Protein AF-V7ANI9-F1 (afdb_monomer_lite)

Structure (mmCIF, N/CA/C/O backbone):
data_AF-V7ANI9-F1
#
_entry.id   AF-V7ANI9-F1
#
loop_
_atom_site.group_PDB
_atom_site.id
_atom_site.type_symbol
_atom_site.label_atom_id
_atom_site.label_alt_id
_atom_site.label_comp_id
_atom_site.label_asym_id
_atom_site.label_entity_id
_atom_site.label_seq_id
_atom_site.pdbx_PDB_ins_code
_atom_site.Cartn_x
_atom_site.Cartn_y
_atom_site.Cartn_z
_atom_site.occupancy
_atom_site.B_iso_or_equiv
_atom_site.auth_seq_id
_atom_site.auth_comp_id
_atom_site.auth_asym_id
_atom_site.auth_atom_id
_atom_site.pdbx_PDB_model_num
ATOM 1 N N . ASN A 1 1 ? 17.614 -27.260 -4.029 1.00 48.22 1 ASN A N 1
ATOM 2 C CA . ASN A 1 1 ? 17.482 -25.930 -3.394 1.00 48.22 1 ASN A CA 1
ATOM 3 C C . ASN A 1 1 ? 18.509 -24.885 -3.854 1.00 48.22 1 ASN A C 1
ATOM 5 O O . ASN A 1 1 ? 18.354 -23.742 -3.462 1.00 48.22 1 ASN A O 1
ATOM 9 N N . LEU A 1 2 ? 19.487 -25.200 -4.722 1.00 41.41 2 LEU A N 1
ATOM 10 C CA . LEU A 1 2 ? 20.351 -24.174 -5.342 1.00 41.41 2 LEU A CA 1
ATOM 11 C C . LEU A 1 2 ? 19.665 -23.381 -6.471 1.00 41.41 2 LEU A C 1
ATOM 13 O O . LEU A 1 2 ? 19.960 -22.205 -6.642 1.00 41.41 2 LEU A O 1
ATOM 17 N N . SER A 1 3 ? 18.739 -23.999 -7.213 1.00 47.72 3 SER A N 1
ATOM 18 C CA . SER A 1 3 ? 18.008 -23.343 -8.311 1.00 47.72 3 SER A CA 1
ATOM 19 C C . SER A 1 3 ? 17.224 -22.121 -7.833 1.00 47.72 3 SER A C 1
ATOM 21 O O . SER A 1 3 ? 17.344 -21.047 -8.405 1.00 47.72 3 SER A O 1
ATOM 23 N N . LYS A 1 4 ? 16.524 -22.262 -6.701 1.00 51.91 4 LYS A N 1
ATOM 24 C CA . LYS A 1 4 ? 15.733 -21.186 -6.101 1.00 51.91 4 LYS A CA 1
ATOM 25 C C . LYS A 1 4 ? 16.594 -20.003 -5.640 1.00 51.91 4 LYS A C 1
ATOM 27 O O . LYS A 1 4 ? 16.168 -18.871 -5.771 1.00 51.91 4 LYS A O 1
ATOM 32 N N . ILE A 1 5 ? 17.815 -20.254 -5.157 1.00 55.03 5 ILE A N 1
ATOM 33 C CA . ILE A 1 5 ? 18.756 -19.206 -4.712 1.00 55.03 5 ILE A CA 1
ATOM 34 C C . ILE A 1 5 ? 19.390 -18.483 -5.914 1.00 55.03 5 ILE A C 1
ATOM 36 O O . ILE A 1 5 ? 19.603 -17.273 -5.867 1.00 55.03 5 ILE A O 1
ATOM 40 N N . SER A 1 6 ? 19.674 -19.209 -7.001 1.00 55.53 6 SER A N 1
ATOM 41 C CA . SER A 1 6 ? 20.256 -18.653 -8.231 1.00 55.53 6 SER A CA 1
ATOM 42 C C . SER A 1 6 ? 19.274 -17.779 -9.018 1.00 55.53 6 SER A C 1
ATOM 44 O O . SER A 1 6 ? 19.687 -16.806 -9.645 1.00 55.53 6 SER A O 1
ATOM 46 N N . GLU A 1 7 ? 17.986 -18.121 -9.009 1.00 58.62 7 GLU A N 1
ATOM 47 C CA . GLU A 1 7 ? 16.938 -17.343 -9.684 1.00 58.62 7 GLU A CA 1
ATOM 48 C C . GLU A 1 7 ? 16.617 -16.048 -8.923 1.00 58.62 7 GLU A C 1
ATOM 50 O O . GLU A 1 7 ? 16.508 -14.987 -9.535 1.00 58.62 7 GLU A O 1
ATOM 55 N N . ASP A 1 8 ? 16.568 -16.108 -7.590 1.00 60.41 8 ASP A N 1
ATOM 56 C CA . ASP A 1 8 ? 16.244 -14.967 -6.717 1.00 60.41 8 ASP A CA 1
ATOM 57 C C . ASP A 1 8 ? 17.316 -13.858 -6.781 1.00 60.41 8 ASP A C 1
ATOM 59 O O . ASP A 1 8 ? 17.029 -12.657 -6.837 1.00 60.41 8 ASP A O 1
ATOM 63 N N . SER A 1 9 ? 18.584 -14.270 -6.879 1.00 66.94 9 SER A N 1
ATOM 64 C CA . SER A 1 9 ? 19.723 -13.359 -7.046 1.00 66.94 9 SER A CA 1
ATOM 65 C C . SER A 1 9 ? 19.817 -12.774 -8.461 1.00 66.94 9 SER A C 1
ATOM 67 O O . SER A 1 9 ? 20.173 -11.604 -8.616 1.00 66.94 9 SER A O 1
ATOM 69 N N . SER A 1 10 ? 19.425 -13.531 -9.493 1.00 75.75 10 SER A N 1
ATOM 70 C CA . SER A 1 10 ? 19.317 -13.012 -10.863 1.00 75.75 10 SER A CA 1
ATOM 71 C C . SER A 1 10 ? 18.201 -11.973 -10.987 1.00 75.75 10 SER A C 1
ATOM 73 O O . SER A 1 10 ? 18.401 -10.921 -11.593 1.00 75.75 10 SER A O 1
ATOM 75 N N . PHE A 1 11 ? 17.052 -12.226 -10.365 1.00 74.56 11 PHE A N 1
ATOM 76 C CA . PHE A 1 11 ? 15.894 -11.344 -10.438 1.00 74.56 11 PHE A CA 1
ATOM 77 C C . PHE A 1 11 ? 16.112 -10.019 -9.692 1.00 74.56 11 PHE A C 1
ATOM 79 O O . PHE A 1 11 ? 15.858 -8.945 -10.241 1.00 74.56 11 PHE A O 1
ATOM 86 N N . THR A 1 12 ? 16.685 -10.083 -8.486 1.00 79.50 12 THR A N 1
ATOM 87 C CA . THR A 1 12 ? 17.081 -8.896 -7.707 1.00 79.50 12 THR A CA 1
ATOM 88 C C . THR A 1 12 ? 18.023 -7.988 -8.503 1.00 79.50 12 THR A C 1
ATOM 90 O O . THR A 1 12 ? 17.843 -6.767 -8.550 1.00 79.50 12 THR A O 1
ATOM 93 N N . PHE A 1 13 ? 19.006 -8.585 -9.186 1.00 82.81 13 PHE A N 1
ATOM 94 C CA . PHE A 1 13 ? 19.941 -7.853 -10.038 1.00 82.81 13 PHE A CA 1
ATOM 95 C C . PHE A 1 13 ? 19.245 -7.186 -11.233 1.00 82.81 13 PHE A C 1
ATOM 97 O O . PHE A 1 13 ? 19.521 -6.025 -11.540 1.00 82.81 13 PHE A O 1
ATOM 104 N N . VAL A 1 14 ? 18.319 -7.892 -11.890 1.00 86.12 14 VAL A N 1
ATOM 105 C CA . VAL A 1 14 ? 17.567 -7.366 -13.041 1.00 86.12 14 VAL A CA 1
ATOM 106 C C . VAL A 1 14 ? 16.702 -6.168 -12.647 1.00 86.12 14 VAL A C 1
ATOM 108 O O . VAL A 1 14 ? 16.767 -5.146 -13.331 1.00 86.12 14 VAL A O 1
ATOM 111 N N . ILE A 1 15 ? 15.954 -6.246 -11.539 1.00 88.69 15 ILE A N 1
ATOM 112 C CA . ILE A 1 15 ? 15.130 -5.117 -11.075 1.00 88.69 15 ILE A CA 1
ATOM 113 C C . ILE A 1 15 ? 15.997 -3.916 -10.733 1.00 88.69 15 ILE A C 1
ATOM 115 O O . ILE A 1 15 ? 15.713 -2.808 -11.182 1.00 88.69 15 ILE A O 1
ATOM 119 N N . THR A 1 16 ? 17.049 -4.127 -9.939 1.00 90.62 16 THR A N 1
ATOM 120 C CA . THR A 1 16 ? 17.897 -3.027 -9.463 1.00 90.62 16 THR A CA 1
ATOM 121 C C . THR A 1 16 ? 18.480 -2.270 -10.652 1.00 90.62 16 THR A C 1
ATOM 123 O O . THR A 1 16 ? 18.351 -1.050 -10.737 1.00 90.62 16 THR A O 1
ATOM 126 N N . ARG A 1 17 ? 18.995 -3.004 -11.644 1.00 92.00 17 ARG A N 1
ATOM 127 C CA . ARG A 1 17 ? 19.531 -2.431 -12.880 1.00 92.00 17 ARG A CA 1
ATOM 128 C C . ARG A 1 17 ? 18.468 -1.719 -13.719 1.00 92.00 17 ARG A C 1
ATOM 130 O O . ARG A 1 17 ? 18.758 -0.695 -14.340 1.00 92.00 17 ARG A O 1
ATOM 137 N N . GLU A 1 18 ? 17.247 -2.252 -13.781 1.00 93.44 18 GLU A N 1
ATOM 138 C CA . GLU A 1 18 ? 16.138 -1.582 -14.463 1.00 93.44 18 GLU A CA 1
ATOM 139 C C . GLU A 1 18 ? 15.823 -0.235 -13.802 1.00 93.44 18 GLU A C 1
ATOM 141 O O . GLU A 1 18 ? 15.771 0.778 -14.501 1.00 93.44 18 GLU A O 1
ATOM 146 N N . LEU A 1 19 ? 15.685 -0.195 -12.474 1.00 95.56 19 LEU A N 1
ATOM 147 C CA . LEU A 1 19 ? 15.398 1.033 -11.729 1.00 95.56 19 LEU A CA 1
ATOM 148 C C . LEU A 1 19 ? 16.532 2.060 -11.853 1.00 95.56 19 LEU A C 1
ATOM 150 O O . LEU A 1 19 ? 16.263 3.228 -12.130 1.00 95.56 19 LEU A O 1
ATOM 154 N N . GLU A 1 20 ? 17.794 1.635 -11.741 1.00 96.19 20 GLU A N 1
ATOM 155 C CA . GLU A 1 20 ? 18.973 2.492 -11.955 1.00 96.19 20 GLU A CA 1
ATOM 156 C C . GLU A 1 20 ? 18.960 3.152 -13.333 1.00 96.19 20 GLU A C 1
ATOM 158 O O . GLU A 1 20 ? 19.248 4.345 -13.473 1.00 96.19 20 GLU A O 1
ATOM 163 N N . ARG A 1 21 ? 18.596 2.387 -14.366 1.00 95.75 21 ARG A N 1
ATOM 164 C CA . ARG A 1 21 ? 18.481 2.890 -15.736 1.00 95.75 21 ARG A CA 1
ATOM 165 C C . ARG A 1 21 ? 17.370 3.930 -15.857 1.00 95.75 21 ARG A C 1
ATOM 167 O O . ARG A 1 21 ? 17.575 4.958 -16.497 1.00 95.75 21 ARG A O 1
ATOM 174 N N . LEU A 1 22 ? 16.221 3.709 -15.216 1.00 97.06 22 LEU A N 1
ATOM 175 C CA . LEU A 1 22 ? 15.115 4.673 -15.209 1.00 97.06 22 LEU A CA 1
ATOM 176 C C . LEU A 1 22 ? 15.476 5.969 -14.475 1.00 97.06 22 LEU A C 1
ATOM 178 O O . LEU A 1 22 ? 15.129 7.052 -14.951 1.00 97.06 22 LEU A O 1
ATOM 182 N N . VAL A 1 23 ? 16.207 5.875 -13.362 1.00 97.19 23 VAL A N 1
ATOM 183 C CA . VAL A 1 23 ? 16.734 7.040 -12.636 1.00 97.19 23 VAL A CA 1
ATOM 184 C C . VAL A 1 23 ? 17.752 7.794 -13.491 1.00 97.19 23 VAL A C 1
ATOM 186 O O . VAL A 1 23 ? 17.644 9.009 -13.653 1.00 97.19 23 VAL A O 1
ATOM 189 N N . SER A 1 24 ? 18.691 7.078 -14.114 1.00 96.88 24 SER A N 1
ATOM 190 C CA . SER A 1 24 ? 19.716 7.662 -14.992 1.00 96.88 24 SER A CA 1
ATOM 191 C C . SER A 1 24 ? 19.098 8.405 -16.180 1.00 96.88 24 SER A C 1
ATOM 193 O O . SER A 1 24 ? 19.536 9.501 -16.533 1.00 96.88 24 SER A O 1
ATOM 195 N N . ASN A 1 25 ? 18.022 7.851 -16.745 1.00 96.25 25 ASN A N 1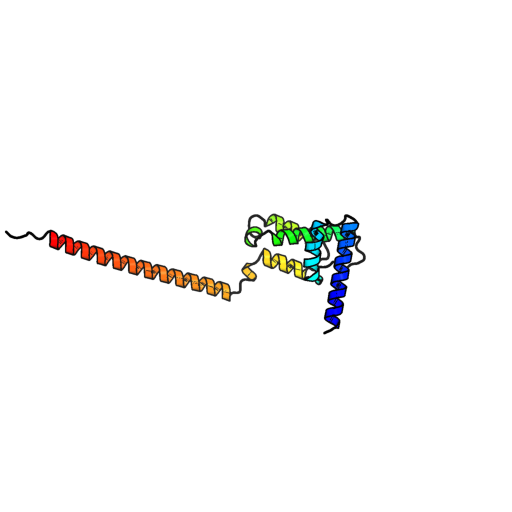
ATOM 196 C CA . ASN A 1 25 ? 17.267 8.446 -17.849 1.00 96.25 25 ASN A CA 1
ATOM 197 C C . ASN A 1 25 ? 16.260 9.522 -17.395 1.00 96.25 25 ASN A C 1
ATOM 199 O O . ASN A 1 25 ? 15.515 10.046 -18.222 1.00 96.25 25 ASN A O 1
ATOM 203 N N . LYS A 1 26 ? 16.233 9.881 -16.100 1.00 96.25 26 LYS A N 1
ATOM 204 C CA . LYS A 1 26 ? 15.320 10.874 -15.501 1.00 96.25 26 LYS A CA 1
ATOM 205 C C . LYS A 1 26 ? 13.833 10.542 -15.684 1.00 96.25 26 LYS A C 1
ATOM 207 O O . LYS A 1 26 ? 12.990 11.436 -15.731 1.00 96.25 26 LYS A O 1
ATOM 212 N N . HIS A 1 27 ? 13.507 9.258 -15.797 1.00 97.25 27 HIS A N 1
ATOM 213 C CA . HIS A 1 27 ? 12.133 8.758 -15.868 1.00 97.25 27 HIS A CA 1
ATOM 214 C C . HIS A 1 27 ? 11.593 8.305 -14.509 1.00 97.25 27 HIS A C 1
ATOM 216 O O . HIS A 1 27 ? 10.389 8.116 -14.373 1.00 97.25 27 HIS A O 1
ATOM 222 N N . LEU A 1 28 ? 12.468 8.152 -13.513 1.00 97.44 28 LEU A N 1
ATOM 223 C CA . LEU A 1 28 ? 12.120 7.829 -12.136 1.00 97.44 28 LEU A CA 1
ATOM 224 C C . LEU A 1 28 ? 12.914 8.734 -11.188 1.00 97.44 28 LEU A C 1
ATOM 226 O O . LEU A 1 28 ? 14.107 8.960 -11.393 1.00 97.44 28 LEU A O 1
ATOM 230 N N . ALA A 1 29 ? 12.263 9.259 -10.152 1.00 97.06 29 ALA A N 1
ATOM 231 C CA . ALA A 1 29 ? 12.942 10.052 -9.135 1.00 97.06 29 ALA A CA 1
ATOM 232 C C . ALA A 1 29 ? 13.866 9.165 -8.283 1.00 97.06 29 ALA A C 1
ATOM 234 O O . ALA A 1 29 ? 13.466 8.080 -7.859 1.00 97.06 29 ALA A O 1
ATOM 235 N N . LEU A 1 30 ? 15.083 9.641 -7.994 1.00 95.69 30 LEU A N 1
ATOM 236 C CA . LEU A 1 30 ? 16.075 8.902 -7.200 1.00 95.69 30 LEU A CA 1
ATOM 237 C C . LEU A 1 30 ? 15.521 8.475 -5.829 1.00 95.69 30 LEU A C 1
ATOM 239 O O . LEU A 1 30 ? 15.779 7.365 -5.378 1.00 95.69 30 LEU A O 1
ATOM 243 N N . GLU A 1 31 ? 14.708 9.326 -5.201 1.00 95.62 31 GLU A N 1
ATOM 244 C CA . GLU A 1 31 ? 14.057 9.054 -3.912 1.00 95.62 31 GLU A CA 1
ATOM 245 C C . GLU A 1 31 ? 13.112 7.841 -3.922 1.00 95.62 31 GLU A C 1
ATOM 247 O O . GLU A 1 31 ? 12.874 7.244 -2.876 1.00 95.62 31 GLU A O 1
ATOM 252 N N . ASN A 1 32 ? 12.586 7.453 -5.088 1.00 96.38 32 ASN A N 1
ATOM 253 C CA . ASN A 1 32 ? 11.693 6.301 -5.215 1.00 96.38 32 ASN A CA 1
ATOM 254 C C . ASN A 1 32 ? 12.467 4.988 -5.372 1.00 96.38 32 ASN A C 1
ATOM 256 O O . ASN A 1 32 ? 11.888 3.917 -5.205 1.00 96.38 32 ASN A O 1
ATOM 260 N N . MET A 1 33 ? 13.759 5.054 -5.710 1.00 95.06 33 MET A N 1
ATOM 261 C CA . MET A 1 33 ? 14.543 3.887 -6.105 1.00 95.06 33 MET A CA 1
ATOM 262 C C . MET A 1 33 ? 14.664 2.857 -4.982 1.00 95.06 33 MET A C 1
ATOM 264 O O . MET A 1 33 ? 14.391 1.685 -5.220 1.00 95.06 33 MET A O 1
ATOM 268 N N . SER A 1 34 ? 15.052 3.277 -3.774 1.00 94.56 34 SER A N 1
ATOM 269 C CA . SER A 1 34 ? 15.234 2.359 -2.642 1.00 94.56 34 SER A CA 1
ATOM 270 C C . SER A 1 34 ? 13.920 1.692 -2.246 1.00 94.56 34 SER A C 1
ATOM 272 O O . SER A 1 34 ? 13.862 0.472 -2.132 1.00 94.56 34 SER A O 1
ATOM 274 N N . LEU A 1 35 ? 12.846 2.480 -2.135 1.00 96.94 35 LEU A N 1
ATOM 275 C CA . LEU A 1 35 ? 11.507 1.986 -1.819 1.00 96.94 35 LEU A CA 1
ATOM 276 C C . LEU A 1 35 ? 11.043 0.923 -2.822 1.00 96.94 35 LEU A C 1
ATOM 278 O O . LEU A 1 35 ? 10.555 -0.135 -2.425 1.00 96.94 35 LEU A O 1
ATOM 282 N N . LEU A 1 36 ? 11.194 1.203 -4.117 1.00 97.38 36 LEU A N 1
ATOM 283 C CA . LEU A 1 36 ? 10.797 0.284 -5.179 1.00 97.38 36 LEU A CA 1
ATOM 284 C C . LEU A 1 36 ? 11.683 -0.960 -5.219 1.00 97.38 36 LEU A C 1
ATOM 286 O O . LEU A 1 36 ? 11.155 -2.057 -5.367 1.00 97.38 36 LEU A O 1
ATOM 290 N N . ALA A 1 37 ? 13.001 -0.814 -5.065 1.00 95.12 37 ALA A N 1
ATOM 291 C CA . ALA A 1 37 ? 13.926 -1.942 -5.042 1.00 95.12 37 ALA A CA 1
ATOM 292 C C . ALA A 1 37 ? 13.594 -2.895 -3.884 1.00 95.12 37 ALA A C 1
ATOM 294 O O . ALA A 1 37 ? 13.357 -4.081 -4.110 1.00 95.12 37 ALA A O 1
ATOM 295 N N . ASP A 1 38 ? 13.471 -2.365 -2.665 1.00 94.38 38 ASP A N 1
ATOM 296 C CA . ASP A 1 38 ? 13.143 -3.151 -1.473 1.00 94.38 38 ASP A CA 1
ATOM 297 C C . ASP A 1 38 ? 11.784 -3.849 -1.594 1.00 94.38 38 ASP A C 1
ATOM 299 O O . ASP A 1 38 ? 11.610 -4.986 -1.142 1.00 94.38 38 ASP A O 1
ATOM 303 N N . PHE A 1 39 ? 10.805 -3.167 -2.192 1.00 95.88 39 PHE A N 1
ATOM 304 C CA . PHE A 1 39 ? 9.473 -3.714 -2.405 1.00 95.88 39 PHE A CA 1
ATOM 305 C C . PHE A 1 39 ? 9.470 -4.829 -3.459 1.00 95.88 39 PHE A C 1
ATOM 307 O O . PHE A 1 39 ? 8.957 -5.917 -3.198 1.00 95.88 39 PHE A O 1
ATOM 314 N N . LEU A 1 40 ? 10.057 -4.593 -4.633 1.00 94.31 40 LEU A N 1
ATOM 315 C CA . LEU A 1 40 ? 10.016 -5.527 -5.761 1.00 94.31 40 LEU A CA 1
ATOM 316 C C . LEU A 1 40 ? 10.869 -6.779 -5.525 1.00 94.31 40 LEU A C 1
ATOM 318 O O . LEU A 1 40 ? 10.526 -7.843 -6.033 1.00 94.31 40 LEU A O 1
ATOM 322 N N . VAL A 1 41 ? 11.918 -6.692 -4.702 1.00 91.25 41 VAL A N 1
ATOM 323 C CA . VAL A 1 41 ? 12.661 -7.875 -4.232 1.00 91.25 41 VAL A CA 1
ATOM 324 C C . VAL A 1 41 ? 11.765 -8.796 -3.398 1.00 91.25 41 VAL A C 1
ATOM 326 O O . VAL A 1 41 ? 11.826 -10.013 -3.533 1.00 91.25 41 VAL A O 1
ATOM 329 N N . LYS A 1 42 ? 10.885 -8.235 -2.559 1.00 91.31 42 LYS A N 1
ATOM 330 C CA . LYS A 1 42 ? 9.939 -9.014 -1.736 1.00 91.31 42 LYS A CA 1
ATOM 331 C C . LYS A 1 42 ? 8.701 -9.459 -2.515 1.00 91.31 42 LYS A C 1
ATOM 333 O O . LYS A 1 42 ? 8.072 -10.455 -2.159 1.00 91.31 42 LYS A O 1
ATOM 338 N N . HIS A 1 43 ? 8.339 -8.710 -3.553 1.00 91.81 43 HIS A N 1
ATOM 339 C CA . HIS A 1 43 ? 7.129 -8.905 -4.348 1.00 91.81 43 HIS A CA 1
ATOM 340 C C . HIS A 1 43 ? 7.45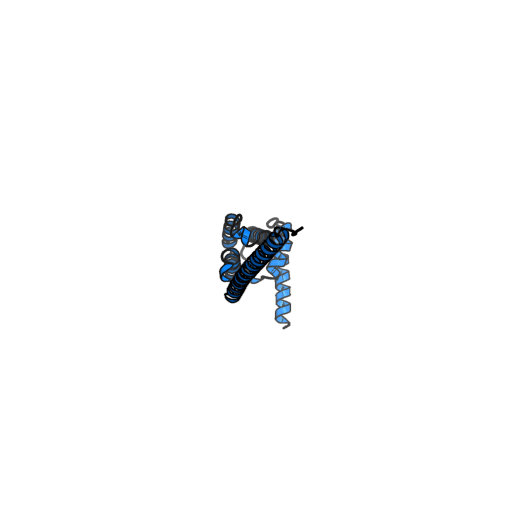5 -8.970 -5.846 1.00 91.81 43 HIS A C 1
ATOM 342 O O . HIS A 1 43 ? 7.019 -8.110 -6.616 1.00 91.81 43 HIS A O 1
ATOM 348 N N . PRO A 1 44 ? 8.190 -10.008 -6.282 1.00 89.62 44 PRO A N 1
ATOM 349 C CA . PRO A 1 44 ? 8.707 -10.100 -7.642 1.00 89.62 44 PRO A CA 1
ATOM 350 C C . PRO A 1 44 ? 7.613 -10.119 -8.714 1.00 89.62 44 PRO A C 1
ATOM 352 O O . PRO A 1 44 ? 7.803 -9.572 -9.798 1.00 89.62 44 PRO A O 1
ATOM 355 N N . SER A 1 45 ? 6.440 -10.682 -8.409 1.00 90.31 45 SER A N 1
ATOM 356 C CA . SER A 1 45 ? 5.315 -10.743 -9.350 1.00 90.31 45 SER A CA 1
ATOM 357 C C . SER A 1 45 ? 4.749 -9.369 -9.719 1.00 90.31 45 SER A C 1
ATOM 359 O O . SER A 1 45 ? 4.129 -9.233 -10.769 1.00 90.31 45 SER A O 1
ATOM 361 N N . VAL A 1 46 ? 4.990 -8.347 -8.890 1.00 92.44 46 VAL A N 1
ATOM 362 C CA . VAL A 1 46 ? 4.533 -6.972 -9.125 1.00 92.44 46 VAL A CA 1
ATOM 363 C C . VAL A 1 46 ? 5.461 -6.232 -10.096 1.00 92.44 46 VAL A C 1
ATOM 365 O O . VAL A 1 46 ? 5.081 -5.191 -10.614 1.00 92.44 46 VAL A O 1
ATOM 368 N N . GLY A 1 47 ? 6.663 -6.738 -10.384 1.00 91.19 47 GLY A N 1
ATOM 369 C CA . GLY A 1 47 ? 7.562 -6.119 -11.361 1.00 91.19 47 GLY A CA 1
ATOM 370 C C . GLY A 1 47 ? 6.990 -6.138 -12.782 1.00 91.19 47 GLY A C 1
ATOM 371 O O . GLY A 1 47 ? 6.301 -7.077 -13.181 1.00 91.19 47 GLY A O 1
ATOM 372 N N . LEU A 1 48 ? 7.298 -5.112 -13.581 1.00 90.38 48 LEU A N 1
ATOM 373 C CA . LEU A 1 48 ? 6.922 -5.101 -14.996 1.00 90.38 48 LEU A CA 1
ATOM 374 C C . LEU A 1 48 ? 7.839 -6.049 -15.776 1.00 90.38 48 LEU A C 1
ATOM 376 O O . LEU A 1 48 ? 9.026 -5.784 -15.939 1.00 90.38 48 LEU A O 1
ATOM 380 N N . THR A 1 49 ? 7.285 -7.145 -16.288 1.00 81.69 49 THR A N 1
ATOM 381 C CA . THR A 1 49 ? 8.042 -8.169 -17.032 1.00 81.69 49 THR A CA 1
ATOM 382 C C . THR A 1 49 ? 8.108 -7.912 -18.539 1.00 81.69 49 THR A C 1
ATOM 384 O O . THR A 1 49 ? 8.877 -8.561 -19.248 1.00 81.69 49 THR A O 1
ATOM 387 N N . ASP A 1 50 ? 7.323 -6.958 -19.045 1.00 81.75 50 ASP A N 1
ATOM 388 C CA . ASP A 1 50 ? 7.274 -6.636 -20.467 1.00 81.75 50 ASP A CA 1
ATOM 389 C C . ASP A 1 50 ? 8.457 -5.743 -20.883 1.00 81.75 50 ASP A C 1
ATOM 391 O O . ASP A 1 50 ? 8.555 -4.559 -20.537 1.00 81.75 50 ASP A O 1
ATOM 395 N N . ASN A 1 51 ? 9.370 -6.331 -21.656 1.00 77.44 51 ASN A N 1
ATOM 396 C CA . ASN A 1 51 ? 10.563 -5.671 -22.186 1.00 77.44 51 ASN A CA 1
ATOM 397 C C . ASN A 1 51 ? 10.290 -4.811 -23.429 1.00 77.44 51 ASN A C 1
ATOM 399 O O . ASN A 1 51 ? 11.193 -4.114 -23.886 1.00 77.44 51 ASN A O 1
ATOM 403 N N . THR A 1 52 ? 9.073 -4.840 -23.976 1.00 87.38 52 THR A N 1
ATOM 404 C CA . THR A 1 52 ? 8.678 -4.003 -25.120 1.00 87.38 52 THR A CA 1
ATOM 405 C C . THR A 1 52 ? 8.275 -2.586 -24.702 1.00 87.38 52 THR A C 1
ATOM 407 O O . THR A 1 52 ? 8.238 -1.674 -25.530 1.00 87.38 52 THR A O 1
ATOM 410 N N . LEU A 1 53 ? 8.015 -2.375 -23.408 1.00 90.19 53 LEU A N 1
ATOM 411 C CA . LEU A 1 53 ? 7.627 -1.081 -22.861 1.00 90.19 53 LEU A CA 1
ATOM 412 C C . LEU A 1 53 ? 8.806 -0.106 -22.843 1.00 90.19 53 LEU A C 1
ATOM 414 O O . LEU A 1 53 ? 9.886 -0.413 -22.337 1.00 90.19 53 LEU A O 1
ATOM 418 N N . SER A 1 54 ? 8.564 1.112 -23.329 1.00 93.88 54 SER A N 1
ATOM 419 C CA . SER A 1 54 ? 9.550 2.195 -23.264 1.00 93.88 54 SER A CA 1
ATOM 420 C C . SER A 1 54 ? 9.915 2.565 -21.822 1.00 93.88 54 SER A C 1
ATOM 422 O O . SER A 1 54 ? 9.080 2.500 -20.916 1.00 93.88 54 SER A O 1
ATOM 424 N N . ASP A 1 55 ? 11.132 3.068 -21.623 1.00 94.62 55 ASP A N 1
ATOM 425 C CA . ASP A 1 55 ? 11.600 3.535 -20.311 1.00 94.62 55 ASP A CA 1
ATOM 426 C C . ASP A 1 55 ? 10.723 4.638 -19.735 1.00 94.62 55 ASP A C 1
ATOM 428 O O . ASP A 1 55 ? 10.462 4.665 -18.538 1.00 94.62 55 ASP A O 1
ATOM 432 N N . ARG A 1 56 ? 10.214 5.524 -20.594 1.00 95.56 56 ARG A N 1
ATOM 433 C CA . ARG A 1 56 ? 9.290 6.576 -20.178 1.00 95.56 56 ARG A CA 1
ATOM 434 C C . ARG A 1 56 ? 8.012 5.985 -19.588 1.00 95.56 56 ARG A C 1
ATOM 436 O O . ARG A 1 56 ? 7.564 6.440 -18.542 1.00 95.56 56 ARG A O 1
ATOM 443 N N . TYR A 1 57 ? 7.445 4.968 -20.237 1.00 95.44 57 TYR A N 1
ATOM 444 C CA . TYR A 1 57 ? 6.257 4.277 -19.738 1.00 95.44 57 TYR A CA 1
ATOM 445 C C . TYR A 1 57 ? 6.540 3.569 -18.409 1.00 95.44 57 TYR A C 1
ATOM 447 O O . TYR A 1 57 ? 5.799 3.761 -17.447 1.00 95.44 57 TYR A O 1
ATOM 455 N N . LYS A 1 58 ? 7.637 2.802 -18.334 1.00 95.38 58 LYS A N 1
ATOM 456 C CA . LYS A 1 58 ? 8.044 2.108 -17.103 1.00 95.38 58 LYS A CA 1
ATOM 457 C C . LYS A 1 58 ? 8.286 3.091 -15.955 1.00 95.38 58 LYS A C 1
ATOM 459 O O . LYS A 1 58 ? 7.834 2.848 -14.844 1.00 95.38 58 LYS A O 1
ATOM 464 N N . GLY A 1 59 ? 8.936 4.222 -16.224 1.00 96.19 59 GLY A N 1
ATOM 465 C CA . GLY A 1 59 ? 9.171 5.274 -15.237 1.00 96.19 59 GLY A CA 1
ATOM 466 C C . GLY A 1 59 ? 7.882 5.855 -14.660 1.00 96.19 59 GLY A C 1
ATOM 467 O O . GLY A 1 59 ? 7.756 5.954 -13.440 1.00 96.19 59 GLY A O 1
ATOM 468 N N . PHE A 1 60 ? 6.889 6.153 -15.508 1.00 96.06 60 PHE A N 1
ATOM 469 C CA . PHE A 1 60 ? 5.567 6.581 -15.036 1.00 96.06 60 PHE A CA 1
ATOM 470 C C . PHE A 1 60 ? 4.879 5.501 -14.200 1.00 96.06 60 PHE A C 1
ATOM 472 O O . PHE A 1 60 ? 4.425 5.789 -13.097 1.00 96.06 60 PHE A O 1
ATOM 479 N N . ALA A 1 61 ? 4.863 4.258 -14.682 1.00 96.81 61 ALA A N 1
ATOM 480 C CA . ALA A 1 61 ? 4.242 3.146 -13.971 1.00 96.81 61 ALA A CA 1
ATOM 481 C C . ALA A 1 61 ? 4.846 2.950 -12.570 1.00 96.81 61 ALA A C 1
ATOM 483 O O . ALA A 1 61 ? 4.120 2.880 -11.579 1.00 96.81 61 ALA A O 1
ATOM 484 N N . TYR A 1 62 ? 6.179 2.912 -12.469 1.00 97.56 62 TYR A N 1
ATOM 485 C CA . TYR A 1 62 ? 6.866 2.778 -11.185 1.00 97.56 62 TYR A CA 1
ATOM 486 C C . TYR A 1 62 ? 6.730 4.015 -10.296 1.00 97.56 62 TYR A C 1
ATOM 488 O O . TYR A 1 62 ? 6.749 3.875 -9.077 1.00 97.56 62 TYR A O 1
ATOM 496 N N . THR A 1 63 ? 6.552 5.208 -10.867 1.00 97.94 63 THR A N 1
ATOM 497 C CA . THR A 1 63 ? 6.247 6.411 -10.080 1.00 97.94 63 THR A CA 1
ATOM 498 C C . THR A 1 63 ? 4.882 6.284 -9.407 1.00 97.94 63 THR A C 1
ATOM 500 O O . THR A 1 63 ? 4.812 6.428 -8.191 1.00 97.94 63 THR A O 1
ATOM 503 N N . CYS A 1 64 ? 3.834 5.897 -10.144 1.00 97.88 64 CYS A N 1
ATOM 504 C CA . CYS A 1 64 ? 2.512 5.654 -9.556 1.00 97.88 64 CYS A CA 1
ATOM 505 C C . CYS A 1 6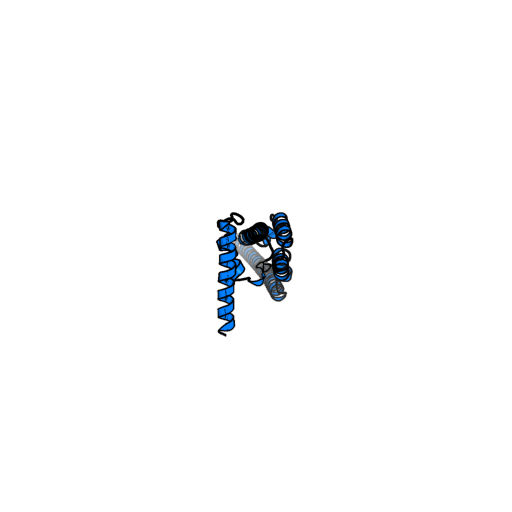4 ? 2.555 4.545 -8.492 1.00 97.88 64 CYS A C 1
ATOM 507 O O . CYS A 1 64 ? 1.946 4.669 -7.430 1.00 97.88 64 CYS A O 1
ATOM 509 N N . LEU A 1 65 ? 3.306 3.463 -8.741 1.00 98.06 65 LEU A N 1
ATOM 510 C CA . LEU A 1 65 ? 3.493 2.412 -7.739 1.00 98.06 65 LEU A CA 1
ATOM 511 C C . LEU A 1 65 ? 4.192 2.953 -6.483 1.00 98.06 65 LEU A C 1
ATOM 513 O O . LEU A 1 65 ? 3.760 2.653 -5.374 1.00 98.06 65 LEU A O 1
ATOM 517 N N . ALA A 1 66 ? 5.242 3.764 -6.633 1.00 98.06 66 ALA A N 1
ATOM 518 C CA . ALA A 1 66 ? 5.947 4.365 -5.504 1.00 98.06 66 ALA A CA 1
ATOM 519 C C . ALA A 1 66 ? 5.041 5.292 -4.683 1.00 98.06 66 ALA A C 1
ATOM 521 O O . ALA A 1 66 ? 5.104 5.258 -3.458 1.00 98.06 66 ALA A O 1
ATOM 522 N N . GLU A 1 67 ? 4.183 6.083 -5.329 1.00 98.25 67 GLU A N 1
ATOM 523 C CA . GLU A 1 67 ? 3.208 6.943 -4.649 1.00 98.25 67 GLU A CA 1
ATOM 524 C C . GLU A 1 67 ? 2.214 6.125 -3.819 1.00 98.25 67 GLU A C 1
ATOM 526 O O . GLU A 1 67 ? 2.036 6.405 -2.633 1.00 98.25 67 GLU A O 1
ATOM 531 N N . LEU A 1 68 ? 1.658 5.046 -4.384 1.00 97.75 68 LEU A N 1
ATOM 532 C CA . LEU A 1 68 ? 0.803 4.121 -3.636 1.00 97.75 68 LEU A CA 1
ATOM 533 C C . LEU A 1 68 ? 1.548 3.495 -2.446 1.00 97.75 68 LEU A C 1
ATOM 535 O O . LEU A 1 68 ? 1.005 3.412 -1.347 1.00 97.75 68 LEU A O 1
ATOM 539 N N . LEU A 1 69 ? 2.796 3.062 -2.637 1.00 97.25 69 LEU A N 1
ATOM 540 C CA . LEU A 1 69 ? 3.599 2.463 -1.567 1.00 97.25 69 LEU A CA 1
ATOM 541 C C . LEU A 1 69 ? 3.907 3.458 -0.444 1.00 97.25 69 LEU A C 1
ATOM 543 O O . LEU A 1 69 ? 3.773 3.102 0.726 1.00 97.25 69 LEU A O 1
ATOM 547 N N . LYS A 1 70 ? 4.275 4.699 -0.783 1.00 97.25 70 LYS A N 1
ATOM 548 C CA . LYS A 1 70 ? 4.482 5.773 0.199 1.00 97.25 70 LYS A CA 1
ATOM 549 C C . LYS A 1 70 ? 3.198 6.037 0.978 1.00 97.25 70 LYS A C 1
ATOM 551 O O . LYS A 1 70 ? 3.241 6.074 2.202 1.00 97.25 70 LYS A O 1
ATOM 556 N N . PHE A 1 71 ? 2.064 6.144 0.285 1.00 97.06 71 PHE A N 1
ATOM 557 C CA . PHE A 1 71 ? 0.760 6.339 0.914 1.00 97.06 71 PHE A CA 1
ATOM 558 C C . PHE A 1 71 ? 0.447 5.227 1.925 1.00 97.06 71 PHE A C 1
ATOM 560 O O . PHE A 1 71 ? 0.088 5.513 3.065 1.00 97.06 71 PHE A O 1
ATOM 567 N N . LEU A 1 72 ? 0.653 3.963 1.539 1.00 94.31 72 LEU A N 1
ATOM 568 C CA . LEU A 1 72 ? 0.438 2.803 2.410 1.00 94.31 72 LEU A CA 1
ATOM 569 C C . LEU A 1 72 ? 1.395 2.749 3.613 1.00 94.31 72 LEU A C 1
ATOM 571 O O . LEU A 1 72 ? 1.063 2.123 4.616 1.00 94.31 72 LEU A O 1
ATOM 575 N N . GLN A 1 73 ? 2.580 3.360 3.524 1.00 93.94 73 GLN A N 1
ATOM 576 C CA . GLN A 1 73 ? 3.529 3.445 4.640 1.00 93.94 73 GLN A CA 1
ATOM 577 C C . GLN A 1 73 ? 3.179 4.554 5.635 1.00 93.94 73 GLN A C 1
ATOM 579 O O . GLN A 1 73 ? 3.525 4.439 6.810 1.00 93.94 73 GLN A O 1
ATOM 584 N N . THR A 1 74 ? 2.533 5.626 5.176 1.00 94.69 74 THR A N 1
ATOM 585 C CA . THR A 1 74 ? 2.265 6.817 5.993 1.00 94.69 74 THR A CA 1
ATOM 586 C C . THR A 1 74 ? 0.851 6.874 6.561 1.00 94.69 74 THR A C 1
ATOM 588 O O . THR A 1 74 ? 0.638 7.596 7.531 1.00 94.69 74 THR A O 1
ATOM 591 N N . HIS A 1 75 ? -0.094 6.110 6.008 1.00 93.62 75 HIS A N 1
ATOM 592 C CA . HIS A 1 75 ? -1.494 6.119 6.433 1.00 93.62 75 HIS A CA 1
ATOM 593 C C . HIS A 1 75 ? -1.889 4.835 7.154 1.00 93.62 75 HIS A C 1
ATOM 595 O O . HIS A 1 75 ? -1.584 3.723 6.717 1.00 93.62 75 HIS A O 1
ATOM 601 N N . SER A 1 76 ? -2.632 4.986 8.249 1.00 88.44 76 SER A N 1
ATOM 602 C CA . SER A 1 76 ? -3.266 3.853 8.912 1.00 88.44 76 SER A CA 1
ATOM 603 C C . SER A 1 76 ? -4.502 3.391 8.136 1.00 88.44 76 SER A C 1
ATOM 605 O O . SER A 1 76 ? -5.107 4.144 7.374 1.00 88.44 76 SER A O 1
ATOM 607 N N . VAL A 1 77 ? -4.947 2.155 8.378 1.00 86.25 77 VAL A N 1
ATOM 608 C CA . VAL A 1 77 ? -6.201 1.642 7.796 1.00 86.25 77 VAL A CA 1
ATOM 609 C C . VAL A 1 77 ? -7.402 2.523 8.173 1.00 86.25 77 VAL A C 1
ATOM 611 O O . VAL A 1 77 ? -8.311 2.690 7.367 1.00 86.25 77 VAL A O 1
ATOM 614 N N . LEU A 1 78 ? -7.401 3.126 9.368 1.00 84.94 78 LEU A N 1
ATOM 615 C CA . LEU A 1 78 ? -8.468 4.037 9.793 1.00 84.94 78 LEU A CA 1
ATOM 616 C C . LEU A 1 78 ? -8.488 5.322 8.959 1.00 84.94 78 LEU A C 1
ATOM 618 O O . LEU A 1 78 ? -9.567 5.775 8.584 1.00 84.94 78 LEU A O 1
ATOM 622 N N . ASP A 1 79 ? -7.319 5.862 8.607 1.00 88.88 79 ASP A N 1
ATOM 623 C CA . ASP A 1 79 ? -7.222 7.051 7.751 1.00 88.88 79 ASP A CA 1
ATOM 624 C C . ASP A 1 79 ? -7.756 6.754 6.346 1.00 88.88 79 ASP A C 1
ATOM 626 O O . ASP A 1 79 ? -8.496 7.557 5.777 1.00 88.88 79 ASP A O 1
ATOM 630 N N . VAL A 1 80 ? -7.451 5.567 5.809 1.00 90.56 80 VAL A N 1
ATOM 631 C CA . VAL A 1 80 ? -7.932 5.114 4.491 1.00 90.56 80 VAL A CA 1
ATOM 632 C C . VAL A 1 80 ? -9.443 4.875 4.463 1.00 90.56 80 VAL A C 1
ATOM 634 O O . VAL A 1 80 ? -10.086 5.102 3.440 1.00 90.56 80 VAL A O 1
ATOM 637 N N . LEU A 1 81 ? -10.036 4.441 5.576 1.00 85.75 81 LEU A N 1
ATOM 638 C CA . LEU A 1 81 ? -11.493 4.341 5.708 1.00 85.75 81 LEU A CA 1
ATOM 639 C C . LEU A 1 81 ? -12.169 5.701 5.939 1.00 85.75 81 LEU A C 1
ATOM 641 O O . LEU A 1 81 ? -13.381 5.815 5.764 1.00 85.75 81 LEU A O 1
ATOM 645 N N . GLY A 1 82 ? -11.401 6.709 6.351 1.00 87.31 82 GLY A N 1
ATOM 646 C CA . GLY A 1 82 ? -11.881 8.039 6.696 1.00 87.31 82 GLY A CA 1
ATOM 647 C C . GLY A 1 82 ? -11.362 9.113 5.745 1.00 87.31 82 GLY A C 1
ATOM 648 O O . GLY A 1 82 ? -11.755 9.187 4.581 1.00 87.31 82 GLY A O 1
ATOM 649 N N . SER A 1 83 ? -10.509 9.993 6.272 1.00 90.62 83 SER A N 1
ATOM 650 C CA . SER A 1 83 ? -10.089 11.237 5.615 1.00 90.62 83 SER A CA 1
ATOM 651 C C . SER A 1 83 ? -9.317 11.037 4.313 1.00 90.62 83 SER A C 1
ATOM 653 O O . SER A 1 83 ? -9.432 11.866 3.415 1.00 90.62 83 SER A O 1
ATOM 655 N N . SER A 1 84 ? -8.562 9.946 4.192 1.00 94.69 84 SER A N 1
ATOM 656 C CA . SER A 1 84 ? -7.676 9.687 3.050 1.00 94.69 84 SER A CA 1
ATOM 657 C C . SER A 1 84 ? -8.280 8.706 2.040 1.00 94.69 84 SER A C 1
ATOM 659 O O . SER A 1 84 ? -7.603 8.282 1.104 1.00 94.69 84 SER A O 1
ATOM 661 N N . HIS A 1 85 ? -9.564 8.358 2.190 1.00 92.44 85 HIS A N 1
ATOM 662 C CA . HIS A 1 85 ? -10.254 7.413 1.310 1.00 92.44 85 HIS A CA 1
ATOM 663 C C . HIS A 1 85 ? -10.178 7.814 -0.167 1.00 92.44 85 HIS A C 1
ATOM 665 O O . HIS A 1 85 ? -9.825 7.003 -1.022 1.00 92.44 85 HIS A O 1
ATOM 671 N N . SER A 1 86 ? -10.490 9.077 -0.476 1.00 95.19 86 SER A N 1
ATOM 672 C CA . SER A 1 86 ? -10.511 9.555 -1.862 1.00 95.19 86 SER A CA 1
ATOM 673 C C . SER A 1 86 ? -9.128 9.501 -2.509 1.00 95.19 86 SER A C 1
ATOM 675 O O . SER A 1 86 ? -9.018 9.113 -3.667 1.00 95.19 86 SER A O 1
ATOM 677 N N . GLU A 1 87 ? -8.081 9.876 -1.773 1.00 96.94 87 GLU A N 1
ATOM 678 C CA . GLU A 1 87 ? -6.700 9.843 -2.264 1.00 96.94 87 GLU A CA 1
ATOM 679 C C . GLU A 1 87 ? -6.256 8.406 -2.547 1.00 96.94 87 GLU A C 1
ATOM 681 O O . GLU A 1 87 ? -5.761 8.110 -3.634 1.00 96.94 87 GLU A O 1
ATOM 686 N N . PHE A 1 88 ? -6.531 7.485 -1.619 1.00 96.62 88 PHE A N 1
ATOM 687 C CA . PHE A 1 88 ? -6.235 6.067 -1.800 1.00 96.62 88 PHE A CA 1
ATOM 688 C C . PHE A 1 88 ? -6.900 5.479 -3.052 1.00 96.62 88 PHE A C 1
ATOM 690 O O . PHE A 1 88 ? -6.269 4.740 -3.811 1.00 96.62 88 PHE A O 1
ATOM 697 N N . VAL A 1 89 ? -8.176 5.807 -3.280 1.00 94.56 89 VAL A N 1
ATOM 698 C CA . VAL A 1 89 ? -8.934 5.326 -4.441 1.00 94.56 89 VAL A CA 1
ATOM 699 C C . VAL A 1 89 ? -8.344 5.851 -5.752 1.00 94.56 89 VAL A C 1
ATOM 701 O O . VAL A 1 89 ? -8.250 5.085 -6.712 1.00 94.56 89 VAL A O 1
ATOM 704 N N . GLU A 1 90 ? -7.926 7.117 -5.811 1.00 97.00 90 GLU A N 1
ATOM 705 C CA . GLU A 1 90 ? -7.272 7.672 -7.004 1.00 97.00 90 GLU A CA 1
ATOM 706 C C . GLU A 1 90 ? -5.902 7.023 -7.255 1.00 97.00 90 GLU A C 1
ATOM 708 O O . GLU A 1 90 ? -5.654 6.554 -8.367 1.00 97.00 90 GLU A O 1
ATOM 713 N N . LEU A 1 91 ? -5.072 6.853 -6.219 1.00 97.19 91 LEU A N 1
ATOM 714 C CA . LEU A 1 91 ? -3.787 6.150 -6.336 1.00 97.19 91 LEU A CA 1
ATOM 715 C C . LEU A 1 91 ? -3.963 4.713 -6.848 1.00 97.19 91 LEU A C 1
ATOM 717 O O . LEU A 1 91 ? -3.244 4.267 -7.745 1.00 97.19 91 LEU A O 1
ATOM 721 N N . LEU A 1 92 ? -4.956 3.979 -6.334 1.00 95.50 92 LEU A N 1
ATOM 722 C CA . LEU A 1 92 ? -5.273 2.639 -6.833 1.00 95.50 92 LEU A CA 1
ATOM 723 C C . LEU A 1 92 ? -5.712 2.652 -8.299 1.00 95.50 92 LEU A C 1
ATOM 725 O O . LEU A 1 92 ? -5.315 1.762 -9.055 1.00 95.50 92 LEU A O 1
ATOM 729 N N . LYS A 1 93 ? -6.534 3.623 -8.714 1.00 95.00 93 LYS A N 1
ATOM 730 C CA . LYS A 1 93 ? -6.957 3.754 -10.117 1.00 95.00 93 LYS A CA 1
ATOM 731 C C . LYS A 1 93 ? -5.765 3.991 -11.031 1.00 95.00 93 LYS A C 1
ATOM 733 O O . LYS A 1 93 ? -5.702 3.351 -12.079 1.00 95.00 93 LYS A O 1
ATOM 738 N N . ASP A 1 94 ? -4.836 4.857 -10.642 1.00 95.75 94 ASP A N 1
ATOM 739 C CA . ASP A 1 94 ? -3.649 5.159 -11.439 1.00 95.75 94 ASP A CA 1
ATOM 740 C C . ASP A 1 94 ? -2.752 3.934 -11.588 1.00 95.75 94 ASP A C 1
ATOM 742 O O . ASP A 1 94 ? -2.421 3.546 -12.710 1.00 95.75 94 ASP A O 1
ATOM 746 N N . VAL A 1 95 ? -2.456 3.233 -10.490 1.00 96.00 95 VAL A N 1
ATOM 747 C CA . VAL A 1 95 ? -1.649 2.004 -10.535 1.00 96.00 95 VAL A CA 1
ATOM 748 C C . VAL A 1 95 ? -2.340 0.905 -11.358 1.00 96.00 95 VAL A C 1
ATOM 750 O O . VAL A 1 95 ? -1.681 0.192 -12.117 1.00 96.00 95 VAL A O 1
ATOM 753 N N . ARG A 1 96 ? -3.675 0.803 -11.305 1.00 94.38 96 ARG A N 1
ATOM 754 C CA . ARG A 1 96 ? -4.465 -0.174 -12.083 1.00 94.38 96 ARG A CA 1
ATOM 755 C C . ARG A 1 96 ? -4.448 0.041 -13.597 1.00 94.38 96 ARG A C 1
ATOM 757 O O . ARG A 1 96 ? -4.836 -0.876 -14.326 1.00 94.38 96 ARG A O 1
ATOM 764 N N . ARG A 1 97 ? -4.023 1.211 -14.086 1.00 92.81 97 ARG A N 1
ATOM 765 C CA . ARG A 1 97 ? -3.858 1.458 -15.532 1.00 92.81 97 ARG A CA 1
ATOM 766 C C . ARG A 1 97 ? -2.680 0.691 -16.121 1.00 92.81 97 ARG A C 1
ATOM 768 O O . ARG A 1 97 ? -2.633 0.494 -17.333 1.00 92.81 97 ARG A O 1
ATOM 775 N N . PHE A 1 98 ? -1.752 0.251 -15.278 1.00 93.44 98 PHE A N 1
ATOM 776 C CA . PHE A 1 98 ? -0.553 -0.460 -15.687 1.00 93.44 98 PHE A CA 1
ATOM 777 C C . PHE A 1 98 ? -0.715 -1.974 -15.523 1.00 93.44 98 PHE A C 1
ATOM 779 O O . PHE A 1 98 ? -1.605 -2.473 -14.836 1.00 93.44 98 PHE A O 1
ATOM 786 N N . SER A 1 99 ? 0.172 -2.729 -16.166 1.00 89.12 99 SER A N 1
ATOM 787 C CA . SER A 1 99 ? 0.173 -4.195 -16.185 1.00 89.12 99 SER A CA 1
ATOM 788 C C . SER A 1 99 ? 0.798 -4.816 -14.928 1.00 89.12 99 SER A C 1
ATOM 790 O O . SER A 1 99 ? 1.476 -5.836 -15.018 1.00 89.12 99 SER A O 1
ATOM 792 N N . PHE A 1 100 ? 0.606 -4.186 -13.769 1.00 93.62 100 PHE A N 1
ATOM 793 C CA . PHE A 1 100 ? 1.031 -4.733 -12.485 1.00 93.62 100 PHE A CA 1
ATOM 794 C C . PHE A 1 100 ? 0.168 -5.934 -12.075 1.00 93.62 100 PHE A C 1
ATOM 796 O O . PHE A 1 100 ? -0.945 -6.126 -12.577 1.00 93.62 100 PHE A O 1
ATOM 803 N N . ASP A 1 101 ? 0.681 -6.738 -11.143 1.00 93.62 101 ASP A N 1
ATOM 804 C CA . ASP A 1 101 ? -0.013 -7.907 -10.600 1.00 93.62 101 ASP A CA 1
ATOM 805 C C . ASP A 1 101 ? -1.383 -7.521 -10.016 1.00 93.62 101 ASP A C 1
ATOM 807 O O . ASP A 1 101 ? -1.494 -6.866 -8.973 1.00 93.62 101 ASP A O 1
ATOM 811 N N . ARG A 1 102 ? -2.447 -7.952 -10.702 1.00 92.12 102 ARG A N 1
ATOM 812 C CA . ARG A 1 102 ? -3.830 -7.665 -10.306 1.00 92.12 102 ARG A CA 1
ATOM 813 C C . ARG A 1 102 ? -4.209 -8.346 -8.995 1.00 92.12 102 ARG A C 1
ATOM 815 O O . ARG A 1 102 ? -4.937 -7.757 -8.209 1.00 92.12 102 ARG A O 1
ATOM 822 N N . VAL A 1 103 ? -3.689 -9.545 -8.733 1.00 93.69 103 VAL A N 1
ATOM 823 C CA . VAL A 1 103 ? -3.977 -10.291 -7.500 1.00 93.69 103 VAL A CA 1
ATOM 824 C C . VAL A 1 103 ? -3.379 -9.563 -6.300 1.00 93.69 103 VAL A C 1
ATOM 826 O O . VAL A 1 103 ? -4.030 -9.438 -5.260 1.00 93.69 103 VAL A O 1
ATOM 829 N N . TRP A 1 104 ? -2.161 -9.039 -6.447 1.00 94.50 104 TRP A N 1
ATOM 830 C CA . TRP A 1 104 ? -1.541 -8.213 -5.418 1.00 94.50 104 TRP A CA 1
ATOM 831 C C . TRP A 1 104 ? -2.342 -6.927 -5.169 1.00 94.50 104 TRP A C 1
ATOM 833 O O . TRP A 1 104 ? -2.659 -6.636 -4.011 1.00 94.50 104 TRP A O 1
ATOM 843 N N . LEU A 1 105 ? -2.727 -6.205 -6.230 1.00 94.56 105 LEU A N 1
ATOM 844 C CA . LEU A 1 105 ? -3.518 -4.970 -6.130 1.00 94.56 105 LEU A CA 1
ATOM 845 C C . LEU A 1 105 ? -4.886 -5.194 -5.479 1.00 94.56 105 LEU A C 1
ATOM 847 O O . LEU A 1 105 ? -5.266 -4.448 -4.579 1.00 94.56 105 LEU A O 1
ATOM 851 N N . ASP A 1 106 ? -5.598 -6.249 -5.866 1.00 92.62 106 ASP A N 1
ATOM 852 C CA . ASP A 1 106 ? -6.884 -6.606 -5.260 1.00 92.62 106 ASP A CA 1
ATOM 853 C C . ASP A 1 106 ? -6.713 -6.982 -3.782 1.00 92.62 106 ASP A C 1
ATOM 855 O O . ASP A 1 106 ? -7.570 -6.698 -2.945 1.00 92.62 106 ASP A O 1
ATOM 859 N N . GLY A 1 107 ? -5.575 -7.587 -3.427 1.00 91.56 107 GLY A N 1
ATOM 860 C CA . GLY A 1 107 ? -5.202 -7.833 -2.040 1.00 91.56 107 GLY A CA 1
ATOM 861 C C . GLY A 1 107 ? -4.986 -6.544 -1.242 1.00 91.56 107 GLY A C 1
ATOM 862 O O . GLY A 1 107 ? -5.414 -6.471 -0.090 1.00 91.56 107 GLY A O 1
ATOM 863 N N . VAL A 1 108 ? -4.331 -5.538 -1.830 1.00 91.81 108 VAL A N 1
ATOM 864 C CA . VAL A 1 108 ? -4.143 -4.211 -1.217 1.00 91.81 108 VAL A CA 1
ATOM 865 C C . VAL A 1 108 ? -5.491 -3.528 -1.006 1.00 91.81 108 VAL A C 1
ATOM 867 O O . VAL A 1 108 ? -5.791 -3.129 0.116 1.00 91.81 108 VAL A O 1
ATOM 870 N N . GLU A 1 109 ? -6.325 -3.466 -2.044 1.00 91.56 109 GLU A N 1
ATOM 871 C CA . GLU A 1 109 ? -7.659 -2.866 -1.968 1.00 91.56 109 GLU A CA 1
ATOM 872 C C . GLU A 1 109 ? -8.527 -3.560 -0.913 1.00 91.56 109 GLU A C 1
ATOM 874 O O . GLU A 1 109 ? -9.124 -2.895 -0.069 1.00 91.56 109 GLU A O 1
ATOM 879 N N . ARG A 1 110 ? -8.541 -4.900 -0.885 1.00 88.75 110 ARG A N 1
ATOM 880 C CA . ARG A 1 110 ? -9.321 -5.658 0.102 1.00 88.75 110 ARG A CA 1
ATOM 881 C C . ARG A 1 110 ? -8.863 -5.392 1.532 1.00 88.75 110 ARG A C 1
ATOM 883 O O . ARG A 1 110 ? -9.704 -5.203 2.404 1.00 88.75 110 ARG A O 1
ATOM 890 N N . ARG A 1 111 ? -7.548 -5.372 1.779 1.00 85.62 111 ARG A N 1
ATOM 891 C CA . ARG A 1 111 ? -6.992 -5.088 3.113 1.00 85.62 111 ARG A CA 1
ATOM 892 C C . ARG A 1 111 ? -7.312 -3.671 3.580 1.00 85.62 111 ARG A C 1
ATOM 894 O O . ARG A 1 111 ? -7.591 -3.483 4.759 1.00 85.62 111 ARG A O 1
ATOM 901 N N . ALA A 1 112 ? -7.259 -2.705 2.669 1.00 84.19 112 ALA A N 1
ATOM 902 C CA . ALA A 1 112 ? -7.434 -1.296 2.988 1.00 84.19 112 ALA A CA 1
ATOM 903 C C . ALA A 1 112 ? -8.911 -0.884 3.116 1.00 84.19 112 ALA A C 1
ATOM 905 O O . ALA A 1 112 ? -9.262 -0.169 4.048 1.00 84.19 112 ALA A O 1
ATOM 906 N N . LEU A 1 113 ? -9.785 -1.354 2.217 1.00 82.06 113 LEU A N 1
ATOM 907 C CA . LEU A 1 113 ? -11.200 -0.953 2.165 1.00 82.06 113 LEU A CA 1
ATOM 908 C C . LEU A 1 113 ? -12.140 -1.907 2.900 1.00 82.06 113 LEU A C 1
ATOM 910 O O . LEU A 1 113 ? -13.228 -1.508 3.307 1.00 82.06 113 LEU A O 1
ATOM 914 N N . PHE A 1 114 ? -11.734 -3.162 3.090 1.00 76.50 114 PHE A N 1
ATOM 915 C CA . PHE A 1 114 ? -12.549 -4.177 3.754 1.00 76.50 114 PHE A CA 1
ATOM 916 C C . PHE A 1 114 ? -11.775 -4.909 4.859 1.00 76.50 114 PHE A C 1
ATOM 918 O O . PHE A 1 114 ? -11.744 -6.145 4.876 1.00 76.50 114 PHE A O 1
ATOM 925 N N . PRO A 1 115 ? -11.179 -4.193 5.832 1.00 63.88 115 PRO A N 1
ATOM 926 C CA . PRO A 1 115 ? -10.432 -4.837 6.912 1.00 63.88 115 PRO A CA 1
ATOM 927 C C . PRO A 1 115 ? -11.317 -5.766 7.757 1.00 63.88 115 PRO A C 1
ATOM 929 O O . PRO A 1 115 ? -10.835 -6.761 8.295 1.00 63.88 115 PRO A O 1
ATOM 932 N N . GLY A 1 116 ? -12.630 -5.502 7.807 1.00 57.72 116 GLY A N 1
ATOM 933 C CA . GLY A 1 116 ? -13.618 -6.347 8.481 1.00 57.72 116 GLY A CA 1
ATOM 934 C C . GLY A 1 116 ? -13.742 -7.770 7.921 1.00 57.72 116 GLY A C 1
ATOM 935 O O . GLY A 1 116 ? -14.121 -8.662 8.667 1.00 57.72 116 GLY A O 1
ATOM 936 N N . LEU A 1 117 ? -13.367 -8.015 6.657 1.00 56.00 117 LEU A N 1
ATOM 937 C CA . LEU A 1 117 ? -13.347 -9.365 6.065 1.00 56.00 117 LEU A CA 1
ATOM 938 C C . LEU A 1 117 ? -12.101 -10.181 6.456 1.00 56.00 117 LEU A C 1
ATOM 940 O O . LEU A 1 117 ? -12.036 -11.373 6.166 1.00 56.00 117 LEU A O 1
ATOM 944 N N . LEU A 1 118 ? -11.098 -9.547 7.072 1.00 54.09 118 LEU A N 1
ATOM 945 C CA . LEU A 1 118 ? -9.852 -10.185 7.518 1.00 54.09 118 LEU A CA 1
ATOM 946 C C . LEU A 1 118 ? -9.802 -10.407 9.028 1.00 54.09 118 LEU A C 1
ATOM 948 O O . LEU A 1 118 ? -8.953 -11.157 9.512 1.00 54.09 118 LEU A O 1
ATOM 952 N N . LEU A 1 119 ? -10.699 -9.764 9.776 1.00 57.84 119 LEU A N 1
ATOM 953 C CA . LEU A 1 119 ? -10.905 -10.081 11.178 1.00 57.84 119 LEU A CA 1
ATOM 954 C C . LEU A 1 119 ? -11.553 -11.461 11.247 1.00 57.84 119 LEU A C 1
ATOM 956 O O . LEU A 1 119 ? -12.705 -11.641 10.865 1.00 57.84 119 LEU A O 1
ATOM 960 N N . SER A 1 120 ? -10.777 -12.441 11.712 1.00 66.81 120 SER A N 1
ATOM 961 C CA . SER A 1 120 ? -11.292 -13.771 12.025 1.00 66.81 120 SER A CA 1
ATOM 962 C C . SER A 1 120 ? -12.525 -13.640 12.916 1.00 66.81 120 SER A C 1
ATOM 964 O O . SER A 1 120 ? -12.516 -12.873 13.884 1.00 66.81 120 SER A O 1
ATOM 966 N N . GLU A 1 121 ? -13.563 -14.418 12.621 1.00 65.12 121 GLU A N 1
ATOM 967 C CA . GLU A 1 121 ? -14.751 -14.519 13.465 1.00 65.12 121 GLU A CA 1
ATOM 968 C C . GLU A 1 121 ? -14.379 -14.853 14.922 1.00 65.12 121 GLU A C 1
ATOM 970 O O . GLU A 1 121 ? -14.986 -14.324 15.846 1.00 65.12 121 GLU A O 1
ATOM 975 N N . ASP A 1 122 ? -13.285 -15.594 15.140 1.00 73.44 122 ASP A N 1
ATOM 976 C CA . ASP A 1 122 ? -12.710 -15.864 16.466 1.00 73.44 122 ASP A CA 1
ATOM 977 C C . ASP A 1 122 ? -12.220 -14.591 17.184 1.00 73.44 122 ASP A C 1
ATOM 979 O O . ASP A 1 122 ? -12.439 -14.421 18.383 1.00 73.44 122 ASP A O 1
ATOM 983 N N . ALA A 1 123 ? -11.598 -13.650 16.465 1.00 75.62 123 ALA A N 1
ATOM 984 C CA . ALA A 1 123 ? -11.145 -12.386 17.047 1.00 75.62 123 ALA A CA 1
ATOM 985 C C . ALA A 1 123 ? -12.335 -11.490 17.426 1.00 75.62 123 ALA A C 1
ATOM 987 O O . ALA A 1 123 ? -12.349 -10.895 18.506 1.00 75.62 123 ALA A O 1
ATOM 988 N N . LEU A 1 124 ? -13.361 -11.445 16.570 1.00 80.06 124 LEU A N 1
ATOM 989 C CA . LEU A 1 124 ? -14.610 -10.734 16.845 1.00 80.06 124 LEU A CA 1
ATOM 990 C C . LEU A 1 124 ? -15.374 -11.354 18.019 1.00 80.06 124 LEU A C 1
ATOM 992 O O . LEU A 1 124 ? -15.842 -10.624 18.894 1.00 80.06 124 LEU A O 1
ATOM 996 N N . GLN A 1 125 ? -15.447 -12.684 18.094 1.00 79.50 125 GLN A N 1
ATOM 997 C CA . GLN A 1 125 ? -16.067 -13.373 19.222 1.00 79.50 125 GLN A CA 1
ATOM 998 C C . GLN A 1 125 ? -15.307 -13.141 20.527 1.00 79.50 125 GLN A C 1
ATOM 1000 O O . GLN A 1 125 ? -15.941 -12.857 21.540 1.00 79.50 125 GLN A O 1
ATOM 1005 N N . LYS A 1 126 ? -13.969 -13.167 20.524 1.00 83.88 126 LYS A N 1
ATOM 1006 C CA . LYS A 1 126 ? -13.157 -12.866 21.718 1.00 83.88 126 LYS A CA 1
ATOM 1007 C C . LYS A 1 126 ? -13.342 -11.437 22.216 1.00 83.88 126 LYS A C 1
ATOM 1009 O O . LYS A 1 126 ? -13.438 -11.226 23.427 1.00 83.88 126 LYS A O 1
ATOM 1014 N N . VAL A 1 127 ? -13.423 -10.466 21.305 1.00 87.44 127 VAL A N 1
ATOM 1015 C CA . VAL A 1 127 ? -13.724 -9.069 21.655 1.00 87.44 127 VAL A CA 1
ATOM 1016 C C . VAL A 1 127 ? -15.144 -8.945 22.206 1.00 87.44 127 VAL A C 1
ATOM 1018 O O . VAL A 1 127 ? -15.343 -8.309 23.239 1.00 87.44 127 VAL A O 1
ATOM 1021 N N . SER A 1 128 ? -16.123 -9.588 21.566 1.00 88.31 128 SER A N 1
ATOM 1022 C CA . SER A 1 128 ? -17.516 -9.590 22.024 1.00 88.31 128 SER A CA 1
ATOM 1023 C C . SER A 1 128 ? -17.657 -10.217 23.414 1.00 88.31 128 SER A C 1
ATOM 1025 O O . SER A 1 128 ? -18.267 -9.632 24.308 1.00 88.31 128 SER A O 1
ATOM 1027 N N . HIS A 1 129 ? -17.008 -11.360 23.635 1.00 91.62 129 HIS A N 1
ATOM 1028 C CA . HIS A 1 129 ? -16.994 -12.045 24.920 1.00 91.62 129 HIS A CA 1
ATOM 1029 C C . HIS A 1 129 ? -16.328 -11.191 26.003 1.00 91.62 129 HIS A C 1
ATOM 1031 O O . HIS A 1 129 ? -16.921 -10.972 27.052 1.00 91.62 129 HIS A O 1
ATOM 1037 N N . SER A 1 130 ? -15.154 -10.615 25.718 1.00 91.81 130 SER A N 1
ATOM 1038 C CA . SER A 1 130 ? -14.477 -9.691 26.641 1.00 91.81 130 SER A CA 1
ATOM 1039 C C . SER A 1 130 ? -15.356 -8.494 27.012 1.00 91.81 130 SER A C 1
ATOM 1041 O O . SER A 1 130 ? -15.394 -8.098 28.175 1.00 91.81 130 SER A O 1
ATOM 1043 N N . LYS A 1 131 ? -16.100 -7.933 26.049 1.00 93.06 131 LYS A N 1
ATOM 1044 C CA . LYS A 1 131 ? -17.044 -6.836 26.300 1.00 93.06 131 LYS A CA 1
ATOM 1045 C C . LYS A 1 131 ? -18.168 -7.265 27.245 1.00 93.06 131 LYS A C 1
ATOM 1047 O O . LYS A 1 131 ? -18.466 -6.526 28.177 1.00 93.06 131 LYS A O 1
ATOM 1052 N N . LEU A 1 132 ? -18.779 -8.428 27.019 1.00 94.69 132 LEU A N 1
ATOM 1053 C CA . LEU A 1 132 ? -19.842 -8.947 27.887 1.00 94.69 132 LEU A CA 1
ATOM 1054 C C . LEU A 1 132 ? -19.333 -9.202 29.310 1.00 94.69 132 LEU A C 1
ATOM 1056 O O . LEU A 1 132 ? -19.979 -8.787 30.265 1.00 94.69 132 LEU A O 1
ATOM 1060 N N . THR A 1 133 ? -18.143 -9.789 29.455 1.00 94.56 133 THR A N 1
ATOM 1061 C CA . THR A 1 133 ? -17.516 -10.014 30.766 1.00 94.56 133 THR A CA 1
ATOM 1062 C C . THR A 1 133 ? -17.248 -8.704 31.507 1.00 94.56 133 THR A C 1
ATOM 1064 O O . THR A 1 133 ? -17.488 -8.614 32.708 1.00 94.56 133 THR A O 1
ATOM 1067 N N . LEU A 1 134 ? -16.780 -7.666 30.807 1.00 95.69 134 LEU A N 1
ATOM 1068 C CA . LEU A 1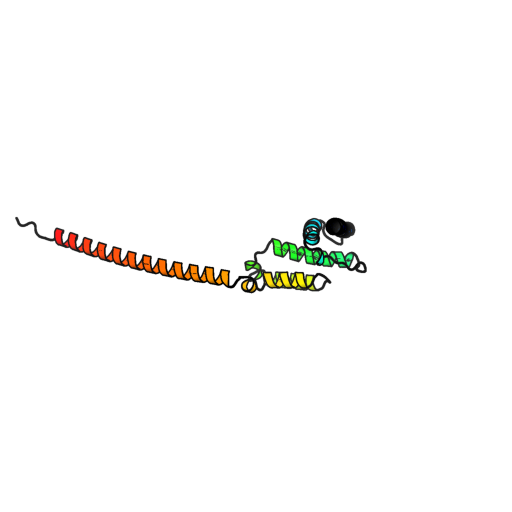 134 ? -16.571 -6.349 31.414 1.00 95.69 134 LEU A CA 1
ATOM 1069 C C . LEU A 1 134 ? -17.880 -5.687 31.845 1.00 95.69 134 LEU A C 1
ATOM 1071 O O . LEU A 1 134 ? -17.909 -5.064 32.901 1.00 95.69 134 LEU A O 1
ATOM 1075 N N . ILE A 1 135 ? -18.949 -5.825 31.055 1.00 96.19 135 ILE A N 1
ATOM 1076 C CA . ILE A 1 135 ? -20.277 -5.323 31.433 1.00 96.19 135 ILE A CA 1
ATOM 1077 C C . ILE A 1 135 ? -20.745 -6.013 32.716 1.00 96.19 135 ILE A C 1
ATOM 1079 O O . ILE A 1 135 ? -21.117 -5.318 33.654 1.00 96.19 135 I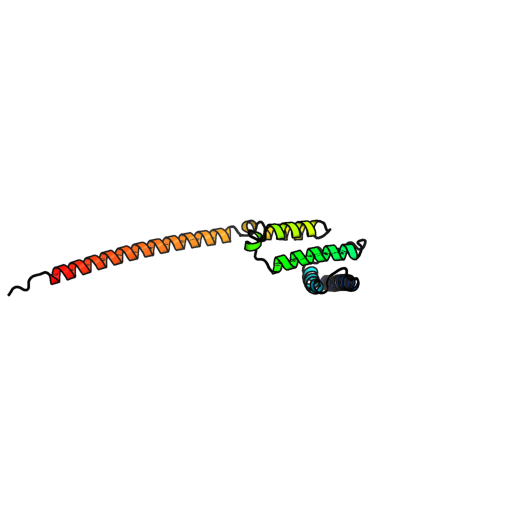LE A O 1
ATOM 1083 N N . GLN A 1 136 ? -20.622 -7.341 32.799 1.00 95.62 136 GLN A N 1
ATOM 1084 C CA . GLN A 1 136 ? -21.004 -8.085 34.000 1.00 95.62 136 GLN A CA 1
ATOM 1085 C C . GLN A 1 136 ? -20.206 -7.640 35.231 1.00 95.62 136 GLN A C 1
ATOM 1087 O O . GLN A 1 136 ? -20.781 -7.361 36.274 1.00 95.62 136 GLN A O 1
ATOM 1092 N N . HIS A 1 137 ? -18.882 -7.505 35.113 1.00 96.69 137 HIS A N 1
ATOM 1093 C CA . HIS A 1 137 ? -18.070 -7.016 36.230 1.00 96.69 137 HIS A CA 1
ATOM 1094 C C . HIS A 1 137 ? -18.446 -5.593 36.659 1.00 96.69 137 HIS A C 1
ATOM 1096 O O . HIS A 1 137 ? -18.377 -5.280 37.845 1.00 96.69 137 HIS A O 1
ATOM 1102 N N . LEU A 1 138 ? -18.823 -4.718 35.722 1.00 96.62 138 LEU A N 1
ATOM 1103 C CA . LEU A 1 138 ? -19.292 -3.377 36.066 1.00 96.62 138 LEU A CA 1
ATOM 1104 C C . LEU A 1 138 ? -20.633 -3.415 36.803 1.00 96.62 138 LEU A C 1
ATOM 1106 O O . LEU A 1 138 ? -20.811 -2.639 37.739 1.00 96.62 138 LEU A O 1
ATOM 1110 N N . GLU A 1 139 ? -21.545 -4.305 36.412 1.00 96.50 139 GLU A N 1
ATOM 1111 C CA . GLU A 1 139 ? -22.809 -4.528 37.122 1.00 96.50 139 GLU A CA 1
ATOM 1112 C C . GLU A 1 139 ? -22.558 -5.051 38.543 1.00 96.50 139 GLU A C 1
ATOM 1114 O O . GLU A 1 139 ? -23.045 -4.453 39.499 1.00 96.50 139 GLU A O 1
ATOM 1119 N N . ASP A 1 140 ? -21.693 -6.053 38.709 1.00 97.25 140 ASP A N 1
ATOM 1120 C CA . ASP A 1 140 ? -21.356 -6.606 40.026 1.00 97.25 140 ASP A CA 1
ATOM 1121 C C . ASP A 1 140 ? -20.714 -5.553 40.949 1.00 97.25 140 ASP A C 1
ATOM 1123 O O . ASP A 1 140 ? -21.031 -5.466 42.138 1.00 97.25 140 ASP A O 1
ATOM 1127 N N . VAL A 1 141 ? -19.807 -4.727 40.411 1.00 97.44 141 VAL A N 1
ATOM 1128 C CA . VAL A 1 141 ? -19.190 -3.624 41.165 1.00 97.44 141 VAL A CA 1
ATOM 1129 C C . VAL A 1 141 ? -20.233 -2.579 41.548 1.00 97.44 141 VAL A C 1
ATOM 1131 O O . VAL A 1 141 ? -20.191 -2.072 42.669 1.00 97.44 141 VAL A O 1
ATOM 1134 N N . LYS A 1 142 ? -21.172 -2.258 40.650 1.00 97.19 142 LYS A N 1
ATOM 1135 C CA . LYS A 1 142 ? -22.268 -1.325 40.933 1.00 97.19 142 LYS A CA 1
ATOM 1136 C C . LYS A 1 142 ? -23.115 -1.831 42.102 1.00 97.19 142 LYS A C 1
ATOM 1138 O O . LYS A 1 142 ? -23.341 -1.082 43.049 1.00 97.19 142 LYS A O 1
ATOM 1143 N N . ASP A 1 143 ? -23.505 -3.101 42.064 1.00 96.25 143 ASP A N 1
ATOM 1144 C CA . ASP A 1 143 ? -24.343 -3.719 43.090 1.00 96.25 143 ASP A CA 1
ATOM 1145 C C . ASP A 1 143 ? -23.613 -3.794 44.444 1.00 96.25 143 ASP A C 1
ATOM 1147 O O . ASP A 1 143 ? -24.190 -3.479 45.485 1.00 96.25 143 ASP A O 1
ATOM 1151 N N . GLN A 1 144 ? -22.313 -4.123 44.454 1.00 96.12 144 GLN A N 1
ATOM 1152 C CA . GLN A 1 144 ? -21.495 -4.087 45.677 1.00 96.12 144 GLN A CA 1
ATOM 1153 C C . GLN A 1 144 ? -21.385 -2.680 46.275 1.00 96.12 144 GLN A C 1
ATOM 1155 O O . GLN A 1 144 ? -21.388 -2.521 47.503 1.00 96.12 144 GLN A O 1
ATOM 1160 N N . LEU A 1 145 ? -21.271 -1.661 45.420 1.00 96.38 145 LEU A N 1
ATOM 1161 C CA . LEU A 1 145 ? -21.193 -0.272 45.852 1.00 96.38 145 LEU A CA 1
ATOM 1162 C C . LEU A 1 145 ? -22.516 0.174 46.487 1.00 96.38 145 LEU A C 1
ATOM 1164 O O . LEU A 1 145 ? -22.494 0.761 47.567 1.00 96.38 145 LEU A O 1
ATOM 1168 N N . GLU A 1 146 ? -23.652 -0.151 45.862 1.00 96.31 146 GLU A N 1
ATOM 1169 C CA . GLU A 1 146 ? -24.989 0.130 46.403 1.00 96.31 146 GLU A CA 1
ATOM 1170 C C . GLU A 1 146 ? -25.169 -0.507 47.788 1.00 96.31 146 GLU A C 1
ATOM 1172 O O . GLU A 1 146 ? -25.532 0.181 48.741 1.00 96.31 146 GLU A O 1
ATOM 1177 N N . LEU A 1 147 ? -24.810 -1.786 47.934 1.00 95.69 147 LEU A N 1
ATOM 1178 C CA . LEU A 1 147 ? -24.926 -2.522 49.196 1.00 95.69 147 LEU A CA 1
ATOM 1179 C C . LEU A 1 147 ? -24.054 -1.915 50.309 1.00 95.69 147 LEU A C 1
ATOM 1181 O O . LEU A 1 147 ? -24.500 -1.765 51.449 1.00 95.69 147 LEU A O 1
ATOM 1185 N N . SER A 1 148 ? -22.825 -1.516 49.967 1.00 95.69 148 SER A N 1
ATOM 1186 C CA . SER A 1 148 ? -21.898 -0.861 50.899 1.00 95.69 148 SER A CA 1
ATOM 1187 C C . SER A 1 148 ? -22.413 0.508 51.352 1.00 95.69 148 SER A C 1
ATOM 1189 O O . SER A 1 148 ? -22.297 0.853 52.529 1.00 95.69 148 SER A O 1
ATOM 1191 N N . ILE A 1 149 ? -23.016 1.279 50.440 1.00 96.00 149 ILE A N 1
ATOM 1192 C CA . ILE A 1 149 ? -23.629 2.573 50.760 1.00 96.00 149 ILE A CA 1
ATOM 1193 C C . ILE A 1 149 ? -24.797 2.375 51.729 1.00 96.00 149 ILE A C 1
ATOM 1195 O O . ILE A 1 149 ? -24.826 3.032 52.767 1.00 96.00 149 ILE A O 1
ATOM 1199 N N . THR A 1 150 ? -25.706 1.432 51.457 1.00 94.56 150 THR A N 1
ATOM 1200 C CA . THR A 1 150 ? -26.861 1.175 52.335 1.00 94.56 150 THR A CA 1
ATOM 1201 C C . THR A 1 150 ? -26.426 0.748 53.740 1.00 94.56 150 THR A C 1
ATOM 1203 O O . THR A 1 150 ? -26.951 1.248 54.735 1.00 94.56 150 THR A O 1
ATOM 1206 N N . GLN A 1 151 ? -25.417 -0.125 53.846 1.00 94.19 151 GLN A N 1
ATOM 1207 C CA . GLN A 1 151 ? -24.865 -0.529 55.144 1.00 94.19 151 GLN A CA 1
ATOM 1208 C C . GLN A 1 151 ? -24.242 0.648 55.903 1.00 94.19 151 GLN A C 1
ATOM 1210 O O . GLN A 1 151 ? -24.407 0.759 57.120 1.00 94.19 151 GLN A O 1
ATOM 1215 N N . GLN A 1 152 ? -23.532 1.535 55.203 1.00 94.19 152 GLN A N 1
ATOM 1216 C CA . GLN A 1 152 ? -22.939 2.717 55.818 1.00 94.19 152 GLN A CA 1
ATOM 1217 C C . GLN A 1 152 ? -24.014 3.703 56.299 1.00 94.19 152 GLN A C 1
ATOM 1219 O O . GLN A 1 152 ? -23.892 4.254 57.395 1.00 94.19 152 GLN A O 1
ATOM 1224 N N . GLU A 1 153 ? -25.075 3.910 55.516 1.00 94.00 153 GLU A N 1
ATOM 1225 C CA . GLU A 1 153 ? -26.215 4.751 55.893 1.00 94.00 153 GLU A CA 1
ATOM 1226 C C . GLU A 1 153 ? -26.906 4.235 57.160 1.00 94.00 153 GLU A C 1
ATOM 1228 O O . GLU A 1 153 ? -27.195 5.019 58.067 1.00 94.00 153 GLU A O 1
ATOM 1233 N N . GLU A 1 154 ? -27.104 2.920 57.271 1.00 92.56 154 GLU A N 1
ATOM 1234 C CA . GLU A 1 154 ? -27.714 2.302 58.449 1.00 92.56 154 GLU A CA 1
ATOM 1235 C C . GLU A 1 154 ? -26.843 2.458 59.706 1.00 92.56 154 GLU A C 1
ATOM 1237 O O . GLU A 1 154 ? -27.346 2.826 60.773 1.00 92.56 154 GLU A O 1
ATOM 1242 N N . GLN A 1 155 ? -25.522 2.281 59.580 1.00 91.56 155 GLN A N 1
ATOM 1243 C CA . GLN A 1 155 ? -24.583 2.534 60.678 1.00 91.56 155 GLN A CA 1
ATOM 1244 C C . GLN A 1 155 ? -24.614 3.998 61.133 1.00 91.56 155 GLN A C 1
ATOM 1246 O O . GLN A 1 155 ? -24.650 4.278 62.334 1.00 91.56 155 GLN A O 1
ATOM 1251 N N . VAL A 1 156 ? -24.643 4.949 60.194 1.00 92.94 156 VAL A N 1
ATOM 1252 C CA . VAL A 1 156 ? -24.755 6.381 60.515 1.00 92.94 156 VAL A CA 1
ATOM 1253 C C . VAL A 1 156 ? -26.070 6.671 61.241 1.00 92.94 156 VAL A C 1
ATOM 1255 O O . VAL A 1 156 ? -26.077 7.431 62.216 1.00 92.94 156 VAL A O 1
ATOM 1258 N N . LEU A 1 157 ? -27.174 6.047 60.820 1.00 91.50 157 LEU A N 1
ATOM 1259 C CA . LEU A 1 157 ? -28.475 6.204 61.468 1.00 91.50 157 LEU A CA 1
ATOM 1260 C C . LEU A 1 157 ? -28.462 5.670 62.910 1.00 91.50 157 LEU A C 1
ATOM 1262 O O . LEU A 1 157 ? -28.947 6.353 63.816 1.00 91.50 157 LEU A O 1
ATOM 1266 N N . GLN A 1 158 ? -27.859 4.498 63.142 1.00 88.56 158 GLN A N 1
ATOM 1267 C CA . GLN A 1 158 ? -27.695 3.922 64.482 1.00 88.56 158 GLN A CA 1
ATOM 1268 C C . GLN A 1 158 ? -26.844 4.806 65.397 1.00 88.56 158 GLN A C 1
ATOM 1270 O O . GLN A 1 158 ? -27.234 5.076 66.537 1.00 88.56 158 GLN A O 1
ATOM 1275 N N . VAL A 1 159 ? -25.697 5.293 64.914 1.00 91.00 159 VAL A N 1
ATOM 1276 C CA . VAL A 1 159 ? -24.831 6.191 65.694 1.00 91.00 159 VAL A CA 1
ATOM 1277 C C . VAL A 1 159 ? -25.581 7.477 66.044 1.00 91.00 159 VAL A C 1
ATOM 1279 O O . VAL A 1 159 ? -25.567 7.908 67.197 1.00 91.00 159 VAL A O 1
ATOM 1282 N N . LYS A 1 160 ? -26.312 8.058 65.086 1.00 88.50 160 LYS A N 1
ATOM 1283 C CA . LYS A 1 160 ? -27.126 9.260 65.313 1.00 88.50 160 LYS A CA 1
ATOM 1284 C C . LYS A 1 160 ? -28.228 9.034 66.352 1.00 88.50 160 LYS A C 1
ATOM 1286 O O . LYS A 1 160 ? -28.452 9.909 67.192 1.00 88.50 160 LYS A O 1
ATOM 1291 N N . ALA A 1 161 ? -28.897 7.882 66.314 1.00 84.00 161 ALA A N 1
ATOM 1292 C CA . ALA A 1 161 ? -29.905 7.509 67.303 1.00 84.00 161 ALA A CA 1
ATOM 1293 C C . ALA A 1 161 ? -29.288 7.373 68.703 1.00 84.00 161 ALA A C 1
ATOM 1295 O O . ALA A 1 161 ? -29.801 7.955 69.654 1.00 84.00 161 ALA A O 1
ATOM 1296 N N . THR A 1 162 ? -28.135 6.705 68.804 1.00 84.31 162 THR A N 1
ATOM 1297 C CA . THR A 1 162 ? -27.403 6.506 70.065 1.00 84.31 162 THR A CA 1
ATOM 1298 C C . THR A 1 162 ? -26.973 7.837 70.691 1.00 84.31 162 THR A C 1
ATOM 1300 O O . THR A 1 162 ? -27.137 8.036 71.893 1.00 84.31 162 THR A O 1
ATOM 1303 N N . LEU A 1 163 ? -26.494 8.784 69.876 1.00 81.31 163 LEU A N 1
ATOM 1304 C CA . LEU A 1 163 ? -26.099 10.129 70.319 1.00 81.31 163 LEU A CA 1
ATOM 1305 C C . LEU A 1 163 ? -27.285 11.027 70.715 1.00 81.31 163 LEU A C 1
ATOM 1307 O O . LEU A 1 163 ? -27.091 11.990 71.451 1.00 81.31 163 LEU A O 1
ATOM 1311 N N . SER A 1 164 ? -28.497 10.738 70.231 1.00 77.69 164 SER A N 1
ATOM 1312 C CA . SER A 1 164 ? -29.710 11.515 70.543 1.00 77.69 164 SER A CA 1
ATOM 1313 C C . SER A 1 164 ? -30.445 11.012 71.793 1.00 77.69 164 SER A C 1
ATOM 1315 O O . SER A 1 164 ? -31.408 11.640 72.233 1.00 77.69 164 SER A O 1
ATOM 1317 N N . THR A 1 165 ? -30.014 9.886 72.371 1.00 75.94 165 THR A N 1
ATOM 1318 C CA . THR A 1 165 ? -30.581 9.353 73.616 1.00 75.94 165 THR A CA 1
ATOM 1319 C C . THR A 1 165 ? -30.190 10.255 74.797 1.00 75.94 165 THR A C 1
ATOM 1321 O O . THR A 1 165 ? -28.998 10.514 74.972 1.00 75.94 165 THR A O 1
ATOM 1324 N N . PRO A 1 166 ? -31.135 10.742 75.626 1.00 68.44 166 PRO A N 1
ATOM 1325 C CA . PRO A 1 166 ? -30.803 11.652 76.719 1.00 68.44 166 PRO A CA 1
ATOM 1326 C C . PRO A 1 166 ? -29.917 10.959 77.758 1.00 68.44 166 PRO A C 1
ATOM 1328 O O . PRO A 1 166 ? -30.253 9.876 78.239 1.00 68.44 166 PRO A O 1
ATOM 1331 N N . LEU A 1 167 ? -28.815 11.603 78.150 1.00 62.56 167 LEU A N 1
ATOM 1332 C CA . LEU A 1 167 ? -28.075 11.229 79.353 1.00 62.56 167 LEU A CA 1
ATOM 1333 C C . LEU A 1 167 ? -28.945 11.611 80.550 1.00 62.56 167 LEU A C 1
ATOM 1335 O O . LEU A 1 167 ? -29.010 12.777 80.925 1.00 62.56 167 LEU A O 1
ATOM 1339 N N . GLY A 1 168 ? -29.676 10.634 81.083 1.00 58.47 168 GLY A N 1
ATOM 1340 C CA . GLY A 1 168 ? -30.489 10.816 82.277 1.00 58.47 168 GLY A CA 1
ATOM 1341 C C . GLY A 1 168 ? -29.616 11.214 83.463 1.00 58.47 168 GLY A C 1
ATOM 1342 O O . GLY A 1 168 ? -28.922 10.364 84.016 1.00 58.47 168 GLY A O 1
ATOM 1343 N N . TYR A 1 169 ? -29.682 12.493 83.829 1.00 45.59 169 TYR A N 1
ATOM 1344 C CA . TYR A 1 169 ? -29.302 13.058 85.121 1.00 45.59 169 TYR A CA 1
ATOM 1345 C C . 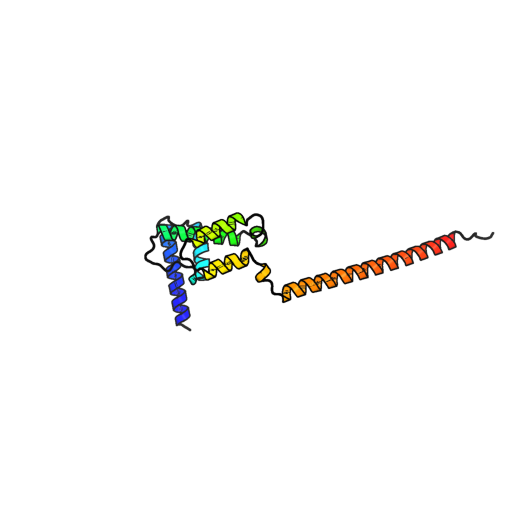TYR A 1 169 ? -30.278 14.176 85.477 1.00 45.59 169 TYR A C 1
ATOM 1347 O O . TYR A 1 169 ? -30.628 14.962 84.566 1.00 45.59 169 TYR A O 1
#

Secondary structure (DSSP, 8-state):
-HHHHHHHHHHHHHHHHHHHHHHHTTSS-HHHHHHHHHHHHH-GGGS---TTS-HHHHHHHHHHHHHHHHHHHH--HHHHHTTTHHHHHHHHHHHHTS---HHHHHHHHHHHH-GGGTS-HHHHHHHHHHHHHHHHHHHHHHHHHHHHHHHHHHHHHHHHHHHHS----

Sequence (169 aa):
NLSKISEDSSFTFVITRELERLVSNKHLALENMSLLADFLVKHPSVGLTDNTLSDRYKGFAYTCLAELLKFLQTHSVLDVLGSSHSEFVELLKDVRRFSFDRVWLDGVERRALFPGLLLSEDALQKVSHSKLTLIQHLEDVKDQLELSITQQEEQVLQVKATLSTPLGY

Radius of gyration: 32.13 Å; chains: 1; bounding box: 51×39×110 Å

pLDDT: mean 87.83, std 12.76, range [41.41, 98.25]

Organism: Phaseolus vulgaris (NCBI:txid3885)

Foldseek 3Di:
DVVVVVVLVVLLVVLLVLLVVLVVVVLAPPVLNVVLSVVCSVVVQQDDPDPVDDSNRNSQLSNLVSVLSVCVVPDDLVCCCPVCVVVNVVSLVSNVVDPGDPVVSVVVCCCSHPVVVVCPPVNVVVVVVVVVVVVVVVVVVVVVVVVVVVVVVVVVVVVVVVVPDDPDD